Protein AF-A0A6P0LHB3-F1 (afdb_monomer_lite)

pLDDT: mean 87.43, std 9.59, range [42.22, 94.69]

Structure (mmCIF, N/CA/C/O backbone):
data_AF-A0A6P0LHB3-F1
#
_entry.id   AF-A0A6P0LHB3-F1
#
loop_
_atom_site.group_PDB
_atom_site.id
_atom_site.type_symbol
_atom_site.label_atom_id
_atom_site.label_alt_id
_atom_site.label_comp_id
_atom_site.label_asym_id
_atom_site.label_entity_id
_atom_site.label_seq_id
_atom_site.pdbx_PDB_ins_code
_atom_site.Cartn_x
_atom_site.Cartn_y
_atom_site.Cartn_z
_atom_site.occupancy
_atom_site.B_iso_or_equiv
_atom_site.auth_seq_id
_atom_site.auth_comp_id
_atom_site.auth_asym_id
_atom_site.auth_atom_id
_atom_site.pdbx_PDB_model_num
ATOM 1 N N . MET A 1 1 ? -15.561 17.359 -3.845 1.00 42.22 1 MET A N 1
ATOM 2 C CA . MET A 1 1 ? -14.558 16.311 -3.559 1.00 42.22 1 MET A CA 1
ATOM 3 C C . MET A 1 1 ? -14.983 15.648 -2.260 1.00 42.22 1 MET A C 1
ATOM 5 O O . MET A 1 1 ? -14.950 16.313 -1.234 1.00 42.22 1 MET A O 1
ATOM 9 N N . ASN A 1 2 ? -15.497 14.417 -2.303 1.00 52.94 2 ASN A N 1
ATOM 10 C CA . ASN A 1 2 ? -15.869 13.713 -1.074 1.00 52.94 2 ASN A CA 1
ATOM 11 C C . ASN A 1 2 ? -14.581 13.266 -0.383 1.00 52.94 2 ASN A C 1
ATOM 13 O O . ASN A 1 2 ? -13.861 12.411 -0.891 1.00 52.94 2 ASN A O 1
ATOM 17 N N . THR A 1 3 ? -14.252 13.912 0.729 1.00 80.50 3 THR A N 1
ATOM 18 C CA . THR A 1 3 ? -13.079 13.578 1.535 1.00 80.50 3 THR A CA 1
ATOM 19 C C . THR A 1 3 ? -13.304 12.224 2.208 1.00 80.50 3 THR A C 1
ATOM 21 O O . THR A 1 3 ? -14.345 12.014 2.828 1.00 80.50 3 THR A O 1
ATOM 24 N N . TYR A 1 4 ? -12.344 11.302 2.091 1.00 91.31 4 TYR A N 1
ATOM 25 C CA . TYR A 1 4 ? -12.402 10.019 2.796 1.00 91.31 4 TYR A CA 1
ATOM 26 C C . TYR A 1 4 ? -12.408 10.229 4.320 1.00 91.31 4 TYR A C 1
ATOM 28 O O . TYR A 1 4 ? -11.757 11.162 4.807 1.00 91.31 4 TYR A O 1
ATOM 36 N N . PRO A 1 5 ? -13.103 9.374 5.093 1.00 94.00 5 PRO A N 1
ATOM 37 C CA . PRO A 1 5 ? -13.067 9.452 6.547 1.00 94.00 5 PRO A CA 1
ATOM 38 C C . PRO A 1 5 ? -11.639 9.258 7.065 1.00 94.00 5 PRO A C 1
ATOM 40 O O . PRO A 1 5 ? -10.849 8.521 6.477 1.00 94.00 5 PRO A O 1
ATOM 43 N N . SER A 1 6 ? -11.312 9.920 8.174 1.00 93.75 6 SER A N 1
ATOM 44 C CA . SER A 1 6 ? -9.989 9.863 8.799 1.00 93.75 6 SER A CA 1
ATOM 45 C C . SER A 1 6 ? -10.058 9.162 10.147 1.00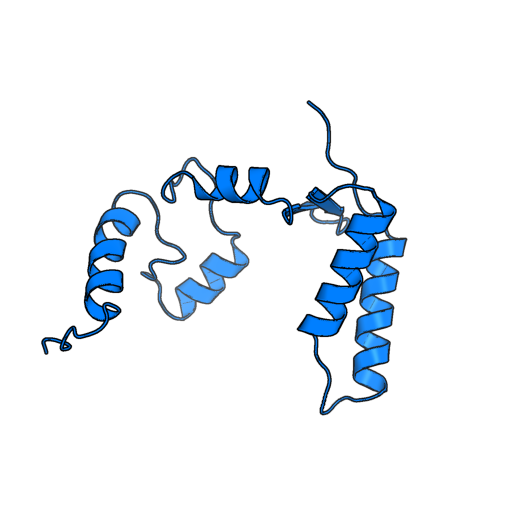 93.75 6 SER A C 1
ATOM 47 O O . SER A 1 6 ? -10.928 9.479 10.962 1.00 93.75 6 SER A O 1
ATOM 49 N N . THR A 1 7 ? -9.092 8.281 10.410 1.00 92.94 7 THR A N 1
ATOM 50 C CA . THR A 1 7 ? -8.883 7.710 11.741 1.00 92.94 7 THR A CA 1
ATOM 51 C C . THR A 1 7 ? -8.560 8.807 12.744 1.00 92.94 7 THR A C 1
ATOM 53 O O . THR A 1 7 ? -8.003 9.859 12.399 1.00 92.94 7 THR A O 1
ATOM 56 N N . ASN A 1 8 ? -8.891 8.546 14.000 1.00 91.06 8 ASN A N 1
ATOM 57 C CA . ASN A 1 8 ? -8.512 9.372 15.136 1.00 91.06 8 ASN A CA 1
ATOM 58 C C . ASN A 1 8 ? -7.413 8.683 15.971 1.00 91.06 8 ASN A C 1
ATOM 60 O O . ASN A 1 8 ? -6.960 7.577 15.673 1.00 91.06 8 ASN A O 1
ATOM 64 N N . VAL A 1 9 ? -6.973 9.356 17.035 1.00 89.06 9 VAL A N 1
ATOM 65 C CA . VAL A 1 9 ? -5.914 8.857 17.927 1.00 89.06 9 VAL A CA 1
ATOM 66 C C . VAL A 1 9 ? -6.308 7.545 18.619 1.00 89.06 9 VAL A C 1
ATOM 68 O O . VAL A 1 9 ? -5.458 6.680 18.818 1.00 89.06 9 VAL A O 1
ATOM 71 N N . ILE A 1 10 ? -7.591 7.352 18.940 1.00 90.50 10 ILE A N 1
ATOM 72 C CA . ILE A 1 10 ? -8.085 6.140 19.610 1.00 90.50 10 ILE A CA 1
ATOM 73 C C . ILE A 1 10 ? -7.904 4.919 18.704 1.00 90.50 10 ILE A C 1
ATOM 75 O O . ILE A 1 10 ? -7.534 3.851 19.187 1.00 90.50 10 ILE A O 1
ATOM 79 N N . ASP A 1 11 ? -8.101 5.063 17.393 1.00 91.62 11 ASP A N 1
ATOM 80 C CA . ASP A 1 11 ? -7.906 3.963 16.443 1.00 91.62 11 ASP A CA 1
ATOM 81 C C . ASP A 1 11 ? -6.457 3.473 16.416 1.00 91.62 11 ASP A C 1
ATOM 83 O O . ASP A 1 11 ? -6.212 2.266 16.379 1.00 91.62 11 ASP A O 1
ATOM 87 N N . LEU A 1 12 ? -5.501 4.402 16.486 1.00 88.44 12 LEU A N 1
ATOM 88 C CA . LEU A 1 12 ? -4.074 4.087 16.534 1.00 88.44 12 LEU A CA 1
ATOM 89 C C . LEU A 1 12 ? -3.673 3.468 17.872 1.00 88.44 12 LEU A C 1
ATOM 91 O O . LEU A 1 12 ? -2.911 2.506 17.901 1.00 88.44 12 LEU A O 1
ATOM 95 N N . LEU A 1 13 ? -4.226 3.968 18.979 1.00 91.12 13 LEU A N 1
ATOM 96 C CA . LEU A 1 13 ? -4.018 3.368 20.297 1.00 91.12 13 LEU A CA 1
ATOM 97 C C . LEU A 1 13 ? -4.564 1.938 20.361 1.00 91.12 13 LEU A C 1
ATOM 99 O O . LEU A 1 13 ? -3.918 1.068 20.941 1.00 91.12 13 LEU A O 1
ATOM 103 N N . ARG A 1 14 ? -5.708 1.665 19.723 1.00 91.00 14 ARG A N 1
ATOM 104 C CA . ARG A 1 14 ? -6.255 0.304 19.602 1.00 91.00 14 ARG A CA 1
ATOM 105 C C . ARG A 1 14 ? -5.324 -0.608 18.814 1.00 91.00 14 ARG A C 1
ATOM 107 O O . ARG A 1 14 ? -5.107 -1.739 19.236 1.00 91.00 14 ARG A O 1
ATOM 114 N N . LEU A 1 15 ? -4.740 -0.119 17.718 1.00 91.38 15 LEU A N 1
ATOM 115 C CA . LEU A 1 15 ? -3.739 -0.882 16.974 1.00 91.38 15 LEU A CA 1
ATOM 116 C C . LEU A 1 15 ? -2.529 -1.215 17.855 1.00 91.38 15 LEU A C 1
ATOM 118 O O . LEU A 1 15 ? -2.173 -2.383 17.983 1.00 91.38 15 LEU A O 1
ATOM 122 N N . LEU A 1 16 ? -1.935 -0.212 18.506 1.00 91.00 16 LEU A N 1
ATOM 123 C CA . LEU A 1 16 ? -0.777 -0.405 19.386 1.00 91.00 16 LEU A CA 1
ATOM 124 C C . LEU A 1 16 ? -1.081 -1.375 20.534 1.00 91.00 16 LEU A C 1
ATOM 126 O O . LEU A 1 16 ? -0.275 -2.259 20.820 1.00 91.00 16 LEU A O 1
ATOM 130 N N . GLY A 1 17 ? -2.259 -1.257 21.150 1.00 92.56 17 GLY A N 1
ATOM 131 C CA . GLY A 1 17 ? -2.717 -2.171 22.194 1.00 92.56 17 GLY A CA 1
ATOM 132 C C . GLY A 1 17 ? -2.866 -3.609 21.696 1.00 92.56 17 GLY A C 1
ATOM 133 O O . GLY A 1 17 ? -2.400 -4.535 22.360 1.00 92.56 17 GLY A O 1
ATOM 134 N N . ASN A 1 18 ? -3.445 -3.808 20.509 1.00 91.06 18 ASN A N 1
ATOM 135 C CA . ASN A 1 18 ? -3.600 -5.135 19.908 1.00 91.06 18 ASN A CA 1
ATOM 136 C C . ASN A 1 18 ? -2.248 -5.760 19.536 1.00 91.06 18 ASN A C 1
ATOM 138 O O . ASN A 1 18 ? -2.046 -6.953 19.766 1.00 91.06 18 ASN A O 1
ATOM 142 N N . LEU A 1 19 ? -1.310 -4.962 19.016 1.00 92.25 19 LEU A N 1
ATOM 143 C CA . LEU A 1 19 ? 0.055 -5.403 18.721 1.00 92.25 19 LEU A CA 1
ATOM 144 C C . LEU A 1 19 ? 0.781 -5.835 20.001 1.00 92.25 19 LEU A C 1
ATOM 146 O O . LEU A 1 19 ? 1.293 -6.951 20.070 1.00 92.25 19 LEU A O 1
ATOM 150 N N . ALA A 1 20 ? 0.769 -4.988 21.034 1.00 91.38 20 ALA A N 1
ATOM 151 C CA . ALA A 1 20 ? 1.410 -5.281 22.313 1.00 91.38 20 ALA A CA 1
ATOM 152 C C . ALA A 1 20 ? 0.794 -6.516 22.986 1.00 91.38 20 ALA A C 1
ATOM 154 O O . ALA A 1 20 ? 1.516 -7.410 23.421 1.00 91.38 20 ALA A O 1
ATOM 155 N N . SER A 1 21 ? -0.538 -6.606 23.025 1.00 90.81 21 SER A N 1
ATOM 156 C CA . SER A 1 21 ? -1.246 -7.748 23.610 1.00 90.81 21 SER A CA 1
ATOM 157 C C . SER A 1 21 ? -0.956 -9.049 22.859 1.00 90.81 21 SER A C 1
ATOM 159 O O . SER A 1 21 ? -0.655 -10.064 23.489 1.00 90.81 21 SER A O 1
ATOM 161 N N . GLY A 1 22 ? -0.993 -9.021 21.522 1.00 87.12 22 GLY A N 1
ATOM 162 C CA . GLY A 1 22 ? -0.677 -10.179 20.689 1.00 87.12 22 GLY A CA 1
ATOM 163 C C . GLY A 1 22 ? 0.749 -10.674 20.916 1.00 87.12 22 GLY A C 1
ATOM 164 O O . GLY A 1 22 ? 0.960 -11.874 21.104 1.00 87.12 22 GLY A O 1
ATOM 165 N N . PHE A 1 23 ? 1.710 -9.751 20.968 1.00 88.75 23 PHE A N 1
ATOM 166 C CA . PHE A 1 23 ? 3.112 -10.077 21.203 1.00 88.75 23 PHE A CA 1
ATOM 167 C C . PHE A 1 23 ? 3.348 -10.633 22.611 1.00 88.75 23 PHE A C 1
ATOM 169 O O . PHE A 1 23 ? 3.987 -11.668 22.749 1.00 88.75 23 PHE A O 1
ATOM 176 N N . ILE A 1 24 ? 2.789 -10.009 23.654 1.00 92.00 24 ILE A N 1
ATOM 177 C CA . ILE A 1 24 ? 2.927 -10.479 25.045 1.00 92.00 24 ILE A CA 1
ATOM 178 C C . ILE A 1 24 ? 2.315 -11.874 25.217 1.00 92.00 24 ILE A C 1
ATOM 180 O O . ILE A 1 24 ? 2.887 -12.722 25.899 1.00 92.00 24 ILE A O 1
ATOM 184 N N . ARG A 1 25 ? 1.153 -12.129 24.604 1.00 89.19 25 ARG A N 1
ATOM 185 C CA . ARG A 1 25 ? 0.417 -13.387 24.779 1.00 89.19 25 ARG A CA 1
ATOM 186 C C . ARG A 1 25 ? 1.075 -14.567 24.069 1.00 89.19 25 ARG A C 1
ATOM 188 O O . ARG A 1 25 ? 1.008 -15.683 24.578 1.00 89.19 25 ARG A O 1
ATOM 195 N N . ASN A 1 26 ? 1.664 -14.348 22.896 1.00 87.88 26 ASN A N 1
ATOM 196 C CA . ASN A 1 26 ? 2.353 -15.399 22.156 1.00 87.88 26 ASN A CA 1
ATOM 197 C C . ASN A 1 26 ? 3.522 -14.833 21.335 1.00 87.88 26 ASN A C 1
ATOM 199 O O . ASN A 1 26 ? 3.399 -14.704 20.118 1.00 87.88 26 ASN A O 1
ATOM 203 N N . PRO A 1 27 ? 4.678 -14.547 21.960 1.00 86.19 27 PRO A N 1
ATOM 204 C CA . PRO A 1 27 ? 5.793 -13.905 21.266 1.00 86.19 27 PRO A CA 1
ATOM 205 C C . PRO A 1 27 ? 6.317 -14.729 20.083 1.00 86.19 27 PRO A C 1
ATOM 207 O O . PRO A 1 27 ? 6.691 -14.181 19.053 1.00 86.19 27 PRO A O 1
ATOM 210 N N . ARG A 1 28 ? 6.334 -16.063 20.224 1.00 85.75 28 ARG A N 1
ATOM 211 C CA . ARG A 1 28 ? 6.889 -16.991 19.222 1.00 85.75 28 ARG A CA 1
ATOM 212 C C . ARG A 1 28 ? 5.941 -17.294 18.062 1.00 85.75 28 ARG A C 1
ATOM 214 O O . ARG A 1 28 ? 6.397 -17.776 17.035 1.00 85.75 28 ARG A O 1
ATOM 221 N N . GLY A 1 29 ? 4.648 -17.037 18.228 1.00 86.62 29 GLY A N 1
ATOM 222 C CA . GLY A 1 29 ? 3.638 -17.181 17.177 1.00 86.62 29 GLY A CA 1
ATOM 223 C C . GLY A 1 29 ? 2.882 -15.881 16.943 1.00 86.62 29 GLY A C 1
ATOM 224 O O . GLY A 1 29 ? 1.690 -15.914 16.639 1.00 86.62 29 GLY A O 1
ATOM 225 N N . PHE A 1 30 ? 3.548 -14.747 17.171 1.00 89.94 30 PHE A N 1
ATOM 226 C CA . PHE A 1 30 ? 2.979 -13.441 16.906 1.00 89.94 30 PHE A CA 1
ATOM 227 C C . PHE A 1 30 ? 2.821 -13.264 15.398 1.00 89.94 30 PHE A C 1
ATOM 229 O O . PHE A 1 30 ? 3.792 -13.331 14.647 1.00 89.94 30 PHE A O 1
ATOM 236 N N . ASP A 1 31 ? 1.584 -13.026 14.983 1.00 90.62 31 ASP A N 1
ATOM 237 C CA . ASP A 1 31 ? 1.221 -12.818 13.591 1.00 90.62 31 ASP A CA 1
ATOM 238 C C . ASP A 1 31 ? 0.794 -11.360 13.404 1.00 90.62 31 ASP A C 1
ATOM 240 O O . ASP A 1 31 ? -0.322 -10.954 13.748 1.00 90.62 31 ASP A O 1
ATOM 244 N N . LEU A 1 32 ? 1.734 -10.562 12.898 1.00 89.50 32 LEU A N 1
ATOM 245 C CA . LEU A 1 32 ? 1.530 -9.144 12.632 1.00 89.50 32 LEU A CA 1
ATOM 246 C C . LEU A 1 32 ? 0.441 -8.921 11.577 1.00 89.50 32 LEU A C 1
ATOM 248 O O . LEU A 1 32 ? -0.371 -8.006 11.720 1.00 89.50 32 LEU A O 1
ATOM 252 N N . GLU A 1 33 ? 0.421 -9.753 10.538 1.00 90.25 33 GLU A N 1
ATOM 253 C CA . GLU A 1 33 ? -0.513 -9.636 9.422 1.00 90.25 33 GLU A CA 1
ATOM 254 C C . GLU A 1 33 ? -1.942 -9.858 9.904 1.00 90.25 33 GLU A C 1
ATOM 256 O O . GLU A 1 33 ? -2.826 -9.050 9.624 1.00 90.25 33 GLU A O 1
ATOM 261 N N . LYS A 1 34 ? -2.157 -10.875 10.739 1.00 91.38 34 LYS A N 1
ATOM 262 C CA . LYS A 1 34 ? -3.463 -11.145 11.343 1.00 91.38 34 LYS A CA 1
ATOM 263 C C . LYS A 1 34 ? -3.960 -9.994 12.216 1.00 91.38 34 LYS A C 1
ATOM 265 O O . LYS A 1 34 ? -5.140 -9.649 12.155 1.00 91.38 34 LYS A O 1
ATOM 270 N N . VAL A 1 35 ? -3.088 -9.400 13.035 1.00 91.81 35 VAL A N 1
ATOM 271 C CA . VAL A 1 35 ? -3.462 -8.265 13.898 1.00 91.81 35 VAL A CA 1
ATOM 272 C C . VAL A 1 35 ? -3.792 -7.027 13.065 1.00 91.81 35 VAL A C 1
ATOM 274 O O . VAL A 1 35 ? -4.808 -6.375 13.316 1.00 91.81 35 VAL A O 1
ATOM 277 N N . LEU A 1 36 ? -2.966 -6.715 12.063 1.00 91.19 36 LEU A N 1
ATOM 278 C CA . LEU A 1 36 ? -3.191 -5.582 11.168 1.00 91.19 36 LEU A CA 1
ATOM 279 C C . LEU A 1 36 ? -4.449 -5.769 10.322 1.00 91.19 36 LEU A C 1
ATOM 281 O O . LEU A 1 36 ? -5.254 -4.846 10.249 1.00 91.19 36 LEU A O 1
ATOM 285 N N . GLY A 1 37 ? -4.649 -6.952 9.741 1.00 92.06 37 GLY A N 1
ATOM 286 C CA . GLY A 1 37 ? -5.826 -7.282 8.940 1.00 92.06 37 GLY A CA 1
ATOM 287 C C . GLY A 1 37 ? -7.116 -7.129 9.740 1.00 92.06 37 GLY A C 1
ATOM 288 O O . GLY A 1 37 ? -8.016 -6.404 9.325 1.00 92.06 37 GLY A O 1
ATOM 289 N N . ALA A 1 38 ? -7.167 -7.697 10.950 1.00 93.12 38 ALA A N 1
ATOM 290 C CA . ALA A 1 38 ? -8.328 -7.554 11.829 1.00 93.12 38 ALA A CA 1
ATOM 291 C C . ALA A 1 38 ? -8.603 -6.091 12.221 1.00 93.12 38 ALA A C 1
ATOM 293 O O . ALA A 1 38 ? -9.758 -5.672 12.298 1.00 93.12 38 ALA A O 1
ATOM 294 N N . TRP A 1 39 ? -7.552 -5.300 12.461 1.00 94.19 39 TRP A N 1
ATOM 295 C CA . TRP A 1 39 ? -7.695 -3.876 12.764 1.00 94.19 39 TRP A CA 1
ATOM 296 C C . TRP A 1 39 ? -8.179 -3.067 11.551 1.00 94.19 39 TRP A C 1
ATOM 298 O O . TRP A 1 39 ? -9.063 -2.224 11.703 1.00 94.19 39 TRP A O 1
ATOM 308 N N . ILE A 1 40 ? -7.650 -3.336 10.354 1.00 92.88 40 ILE A N 1
ATOM 309 C CA . ILE A 1 40 ? -8.086 -2.711 9.097 1.00 92.88 40 ILE A CA 1
ATOM 310 C C . ILE A 1 40 ? -9.569 -3.002 8.847 1.00 92.88 40 ILE A C 1
ATOM 312 O O . ILE A 1 40 ? -10.336 -2.070 8.594 1.00 92.88 40 ILE A O 1
ATOM 316 N N . ASP A 1 41 ? -9.984 -4.262 8.983 1.00 93.06 41 ASP A N 1
ATOM 317 C CA . ASP A 1 41 ? -11.377 -4.676 8.807 1.00 93.06 41 ASP A CA 1
ATOM 318 C C . ASP A 1 41 ? -12.316 -3.941 9.770 1.00 93.06 41 ASP A C 1
ATOM 320 O O . ASP A 1 41 ? -13.397 -3.496 9.377 1.00 93.06 41 ASP A O 1
ATOM 324 N N . ASP A 1 42 ? -11.914 -3.788 11.033 1.00 93.75 42 ASP A N 1
ATOM 325 C CA . ASP A 1 42 ? -12.683 -3.048 12.034 1.00 93.75 42 ASP A CA 1
ATOM 326 C C . ASP A 1 42 ? -12.763 -1.548 11.704 1.00 93.75 42 ASP A C 1
ATOM 328 O O . ASP A 1 42 ? -13.837 -0.949 11.763 1.00 93.75 42 ASP A O 1
ATOM 332 N N . VAL A 1 43 ? -11.655 -0.930 11.282 1.00 93.38 43 VAL A N 1
ATOM 333 C CA . VAL A 1 43 ? -11.627 0.476 10.842 1.00 93.38 43 VAL A CA 1
ATOM 334 C C . VAL A 1 43 ? -12.576 0.698 9.662 1.00 93.38 43 VAL A C 1
ATOM 336 O O . VAL A 1 43 ? -13.414 1.599 9.724 1.00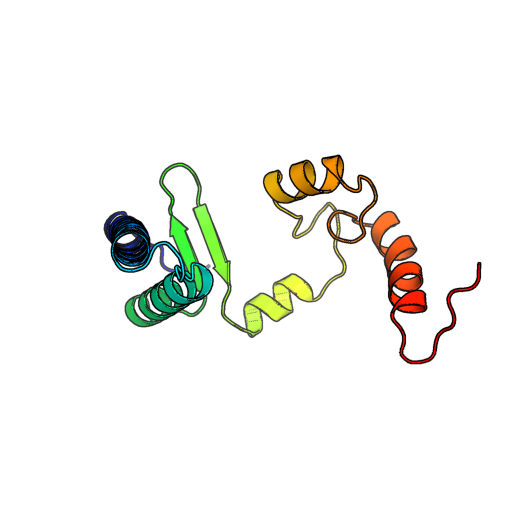 93.38 43 VAL A O 1
ATOM 339 N N . ILE A 1 44 ? -12.504 -0.137 8.625 1.00 92.62 44 ILE A N 1
ATOM 340 C CA . ILE A 1 44 ? -13.375 -0.052 7.443 1.00 92.62 44 ILE A CA 1
ATOM 341 C C . ILE A 1 44 ? -14.849 -0.161 7.844 1.00 92.62 44 ILE A C 1
ATOM 343 O O . ILE A 1 44 ? -15.674 0.635 7.387 1.00 92.62 44 ILE A O 1
ATOM 347 N N . LYS A 1 45 ? -15.184 -1.104 8.737 1.00 93.50 45 LYS A N 1
ATOM 348 C CA . LYS A 1 45 ? -16.552 -1.292 9.243 1.00 93.50 45 LYS A CA 1
ATOM 349 C C . LYS A 1 45 ? -17.053 -0.076 10.017 1.00 93.50 45 LYS A C 1
ATOM 351 O O . LYS A 1 45 ? -18.149 0.399 9.737 1.00 93.50 45 LYS A O 1
ATOM 356 N N . ARG A 1 46 ? -16.261 0.460 10.953 1.00 92.75 46 ARG A N 1
ATOM 357 C CA . ARG A 1 46 ? -16.658 1.611 11.788 1.00 92.75 46 ARG A CA 1
ATOM 358 C C . ARG A 1 46 ? -16.890 2.882 10.980 1.00 92.75 46 ARG A C 1
ATOM 360 O O . ARG A 1 46 ? -17.799 3.641 11.295 1.00 92.75 46 ARG A O 1
ATOM 367 N N . TYR A 1 47 ? -16.071 3.112 9.959 1.00 93.75 47 TYR A N 1
ATOM 368 C CA . TYR A 1 47 ? -16.172 4.301 9.115 1.00 93.75 47 TYR A CA 1
ATOM 369 C C . TYR A 1 47 ? -17.094 4.121 7.904 1.00 93.75 47 TYR A C 1
ATOM 371 O O . TYR A 1 47 ? -17.302 5.081 7.163 1.00 93.75 47 TYR A O 1
ATOM 379 N N . GLY A 1 48 ? -17.633 2.916 7.680 1.00 92.94 48 GLY A N 1
ATOM 380 C CA . GLY A 1 48 ? -18.514 2.621 6.547 1.00 92.94 48 GLY A CA 1
ATOM 381 C C . GLY A 1 48 ? -17.864 2.876 5.183 1.00 92.94 48 GLY A C 1
ATOM 382 O O . GLY A 1 48 ? -18.564 3.149 4.212 1.00 92.94 48 GLY A O 1
ATOM 383 N N . SER A 1 49 ? -16.530 2.830 5.102 1.00 93.12 49 SER A N 1
ATOM 384 C CA . SER A 1 49 ? -15.766 3.183 3.905 1.00 93.12 49 SER A CA 1
ATOM 385 C C . SER A 1 49 ? -14.616 2.213 3.691 1.00 93.12 49 SER A C 1
ATOM 387 O O . SER A 1 49 ? -13.823 1.970 4.597 1.00 93.12 49 SER A O 1
ATOM 389 N N . LYS A 1 50 ? -14.476 1.722 2.456 1.00 92.06 50 LYS A N 1
ATOM 390 C CA . LYS A 1 50 ? -13.334 0.892 2.036 1.00 92.06 50 LYS A CA 1
ATOM 391 C C . LYS A 1 50 ? -12.032 1.696 1.934 1.00 92.06 50 LYS A C 1
ATOM 393 O O . LYS A 1 50 ? -10.949 1.122 1.920 1.00 92.06 50 LYS A O 1
ATOM 398 N N . ASN A 1 51 ? -12.115 3.018 1.851 1.00 94.31 51 ASN A N 1
ATOM 399 C CA . ASN A 1 51 ? -10.944 3.882 1.754 1.00 94.31 51 ASN A CA 1
ATOM 400 C C . ASN A 1 51 ? -10.943 4.836 2.946 1.00 94.31 51 ASN A C 1
ATOM 402 O O . ASN A 1 51 ? -11.916 5.565 3.164 1.00 94.31 51 ASN A O 1
ATOM 406 N N . VAL A 1 52 ? -9.877 4.803 3.740 1.00 94.69 52 VAL A N 1
ATOM 407 C CA . VAL A 1 52 ? -9.793 5.522 5.018 1.00 94.69 52 VAL A CA 1
ATOM 408 C C . VAL A 1 52 ? -8.439 6.208 5.123 1.00 94.69 52 VAL A C 1
ATOM 410 O O . VAL A 1 52 ? -7.402 5.615 4.842 1.00 94.69 52 VAL A O 1
ATOM 413 N N . ILE A 1 53 ? -8.425 7.467 5.546 1.00 94.69 53 ILE A N 1
ATOM 414 C CA . ILE A 1 53 ? -7.190 8.187 5.851 1.00 94.69 53 ILE A CA 1
ATOM 415 C C . ILE A 1 53 ? -6.694 7.733 7.225 1.00 94.69 53 ILE A C 1
ATOM 417 O O . ILE A 1 53 ? -7.306 8.026 8.247 1.00 94.69 53 ILE A O 1
ATOM 421 N N . LEU A 1 54 ? -5.556 7.050 7.258 1.00 91.44 54 LEU A N 1
ATOM 422 C CA . LEU A 1 54 ? -4.803 6.768 8.471 1.00 91.44 54 LEU A CA 1
ATOM 423 C C . LEU A 1 54 ? -4.021 8.021 8.866 1.00 91.44 54 LEU A C 1
ATOM 425 O O . LEU A 1 54 ? -3.068 8.424 8.193 1.00 91.44 54 LEU A O 1
ATOM 429 N N . ASN A 1 55 ? -4.450 8.668 9.943 1.00 91.38 55 ASN A N 1
ATOM 430 C CA . ASN A 1 55 ? -3.844 9.899 10.434 1.00 91.38 55 ASN A CA 1
ATOM 431 C C . ASN A 1 55 ? -2.881 9.619 11.591 1.00 91.38 55 ASN A C 1
ATOM 433 O O . ASN A 1 55 ? -3.288 9.623 12.749 1.00 91.38 55 ASN A O 1
ATOM 437 N N . PHE A 1 56 ? -1.596 9.449 11.281 1.00 83.56 56 PHE A N 1
ATOM 438 C CA . PHE A 1 56 ? -0.514 9.216 12.245 1.00 83.56 56 PHE A CA 1
ATOM 439 C C . PHE A 1 56 ? -0.015 10.493 12.942 1.00 83.56 56 PHE A C 1
ATOM 441 O O . PHE A 1 56 ? 1.121 10.520 13.408 1.00 83.56 56 PHE A O 1
ATOM 448 N N . LEU A 1 57 ? -0.830 11.556 12.996 1.00 80.75 57 LEU A N 1
ATOM 449 C CA . LEU A 1 57 ? -0.519 12.909 13.495 1.00 80.75 57 LEU A CA 1
ATOM 450 C C . LEU A 1 57 ? 0.556 13.649 12.682 1.00 80.75 57 LEU A C 1
ATOM 452 O O . LEU A 1 57 ? 0.315 14.753 12.205 1.00 80.75 57 LEU A O 1
ATOM 456 N N . LEU A 1 58 ? 1.718 13.029 12.482 1.00 83.88 58 LEU A N 1
ATOM 457 C CA . LEU A 1 58 ? 2.851 13.552 11.714 1.00 83.88 58 LEU A CA 1
ATOM 458 C C . LEU A 1 58 ? 2.708 13.306 10.207 1.00 83.88 58 LEU A C 1
ATOM 460 O O . LEU A 1 58 ? 3.335 13.982 9.397 1.00 83.88 58 LEU A O 1
ATOM 464 N N . LYS A 1 59 ? 1.899 12.313 9.822 1.00 85.38 59 LYS A N 1
ATOM 465 C CA . LYS A 1 59 ? 1.692 11.915 8.429 1.00 85.38 59 LYS A CA 1
ATOM 466 C C . LYS A 1 59 ? 0.285 11.372 8.231 1.00 85.38 59 LYS A C 1
ATOM 468 O O . LYS A 1 59 ? -0.236 10.650 9.078 1.00 85.38 59 LYS A O 1
ATOM 473 N N . LYS A 1 60 ? -0.304 11.677 7.077 1.00 89.44 60 LYS A N 1
ATOM 474 C CA . LYS A 1 60 ? -1.555 11.069 6.619 1.00 89.44 60 LYS A CA 1
ATOM 475 C C . LYS A 1 60 ? -1.248 10.067 5.515 1.00 89.44 60 LYS A C 1
ATOM 477 O O . LYS A 1 60 ? -0.480 10.371 4.605 1.00 89.44 60 LYS A O 1
ATOM 482 N N . VAL A 1 61 ? -1.831 8.881 5.611 1.00 90.38 61 VAL A N 1
ATOM 483 C CA . VAL A 1 61 ? -1.711 7.816 4.610 1.00 90.38 61 VAL A CA 1
ATOM 484 C C . VAL A 1 61 ? -3.114 7.387 4.222 1.00 90.38 61 VAL A C 1
ATOM 486 O O . VAL A 1 61 ? -3.924 7.108 5.096 1.00 90.38 61 VAL A O 1
ATOM 489 N N . LEU A 1 62 ? -3.424 7.337 2.929 1.00 93.00 62 LEU A N 1
ATOM 490 C CA . LEU A 1 62 ? -4.694 6.776 2.482 1.00 93.00 62 LEU A CA 1
ATOM 491 C C . LEU A 1 62 ? -4.571 5.251 2.433 1.00 93.00 62 LEU A C 1
ATOM 493 O O . LEU A 1 62 ? -3.816 4.717 1.625 1.00 93.00 62 LEU A O 1
ATOM 497 N N . LEU A 1 63 ? -5.315 4.559 3.292 1.00 93.06 63 LEU A N 1
ATOM 498 C CA . LEU A 1 63 ? -5.523 3.124 3.182 1.00 93.06 63 LEU A CA 1
ATOM 499 C C . LEU A 1 63 ? -6.571 2.875 2.099 1.00 93.06 63 LEU A C 1
ATOM 501 O O . LEU A 1 63 ? -7.735 3.245 2.262 1.00 93.06 63 LEU A O 1
ATOM 505 N N . VAL A 1 64 ? -6.143 2.251 1.006 1.00 93.50 64 VAL A N 1
ATOM 506 C CA . VAL A 1 64 ? -7.000 1.876 -0.119 1.00 93.50 64 VAL A CA 1
ATOM 507 C C . VAL A 1 64 ? -7.278 0.381 -0.034 1.00 93.50 64 VAL A C 1
ATOM 509 O O . VAL A 1 64 ? -6.383 -0.422 -0.272 1.00 93.50 64 VAL A O 1
ATOM 512 N N . SER A 1 65 ? -8.509 0.006 0.320 1.00 91.44 65 SER A N 1
ATOM 513 C CA . SER A 1 65 ? -8.962 -1.398 0.278 1.00 91.44 65 SER A CA 1
ATOM 514 C C . SER A 1 65 ? -10.096 -1.629 -0.727 1.00 91.44 65 SER A C 1
ATOM 516 O O . SER A 1 65 ? -10.482 -2.765 -1.002 1.00 91.44 65 SER A O 1
ATOM 518 N N . GLY A 1 66 ? -10.658 -0.553 -1.289 1.00 91.38 66 GLY A N 1
ATOM 519 C CA . GLY A 1 66 ? -11.694 -0.641 -2.310 1.00 91.38 66 GLY A CA 1
ATOM 520 C C . GLY A 1 66 ? -11.114 -0.983 -3.678 1.00 91.38 66 GLY A C 1
ATOM 521 O O . GLY A 1 66 ? -10.176 -0.325 -4.121 1.00 91.38 66 GLY A O 1
ATOM 522 N N . ARG A 1 67 ? -11.725 -1.960 -4.363 1.00 92.38 67 ARG A N 1
ATOM 523 C CA . ARG A 1 67 ? -11.335 -2.382 -5.717 1.00 92.38 67 ARG A CA 1
ATOM 524 C C . ARG A 1 67 ? -11.275 -1.208 -6.694 1.00 92.38 67 ARG A C 1
ATOM 526 O O . ARG A 1 67 ? -10.230 -0.995 -7.276 1.00 92.38 67 ARG A O 1
ATOM 533 N N . ASP A 1 68 ? -12.328 -0.403 -6.793 1.00 93.31 68 ASP A N 1
ATOM 534 C CA . ASP A 1 68 ? -12.409 0.656 -7.810 1.00 93.31 68 ASP A CA 1
ATOM 535 C C . ASP A 1 68 ? -11.256 1.669 -7.716 1.00 93.31 68 ASP A C 1
ATOM 537 O O . ASP A 1 68 ? -10.665 2.050 -8.722 1.00 93.31 68 ASP A O 1
ATOM 541 N N . LEU A 1 69 ? -10.898 2.085 -6.493 1.00 92.19 69 LEU A N 1
ATOM 542 C CA . LEU A 1 69 ? -9.782 3.010 -6.290 1.00 92.19 69 LEU A CA 1
ATOM 543 C C . LEU A 1 69 ? -8.428 2.313 -6.458 1.00 92.19 69 LEU A C 1
ATOM 545 O O . LEU A 1 69 ? -7.494 2.927 -6.961 1.00 92.19 69 LEU A O 1
ATOM 549 N N . SER A 1 70 ? -8.322 1.049 -6.047 1.00 93.19 70 SER A N 1
ATOM 550 C CA . SER A 1 70 ? -7.130 0.234 -6.287 1.00 93.19 70 SER A CA 1
ATOM 551 C C . SER A 1 70 ? -6.859 0.097 -7.784 1.00 93.19 70 SER A C 1
ATOM 553 O O . SER A 1 70 ? -5.754 0.385 -8.230 1.00 93.19 70 SER A O 1
ATOM 555 N N . ASP A 1 71 ? -7.873 -0.282 -8.557 1.00 94.12 71 ASP A N 1
ATOM 556 C CA . ASP A 1 71 ? -7.792 -0.442 -10.006 1.00 94.12 71 ASP A CA 1
ATOM 557 C C . ASP A 1 71 ? -7.445 0.890 -10.667 1.00 94.12 71 ASP A C 1
ATOM 559 O O . ASP A 1 71 ? -6.575 0.920 -11.523 1.00 94.12 71 ASP A O 1
ATOM 563 N N . HIS A 1 72 ? -8.038 2.001 -10.216 1.00 91.50 72 HIS A N 1
ATOM 564 C CA . HIS A 1 72 ? -7.696 3.331 -10.718 1.00 91.50 72 HIS A CA 1
ATOM 565 C C . HIS A 1 72 ? -6.234 3.722 -10.444 1.00 91.50 72 HIS A C 1
ATOM 567 O O . HIS A 1 72 ? -5.558 4.224 -11.335 1.00 91.50 72 HIS A O 1
ATOM 573 N N . ILE A 1 73 ? -5.724 3.477 -9.230 1.00 90.06 73 ILE A N 1
ATOM 574 C CA . ILE A 1 73 ? -4.323 3.770 -8.873 1.00 90.06 73 ILE A CA 1
ATOM 575 C C . ILE A 1 73 ? -3.352 2.919 -9.698 1.00 90.06 73 ILE A C 1
ATOM 577 O O . ILE A 1 73 ? -2.273 3.389 -10.051 1.00 90.06 73 ILE A O 1
ATOM 581 N N . LEU A 1 74 ? -3.724 1.669 -9.980 1.00 90.00 74 LEU A N 1
ATOM 582 C CA . LEU A 1 74 ? -2.894 0.689 -10.683 1.00 90.00 74 LEU A CA 1
ATOM 583 C C . LEU A 1 74 ? -3.142 0.651 -12.198 1.00 90.00 74 LEU A C 1
ATOM 585 O O . LEU A 1 74 ? -2.522 -0.160 -12.886 1.00 90.00 74 LEU A O 1
ATOM 589 N N . GLN A 1 75 ? -4.051 1.484 -12.709 1.00 90.12 75 GLN A N 1
ATOM 590 C CA . GLN A 1 75 ? -4.497 1.451 -14.100 1.00 90.12 75 GLN A CA 1
ATOM 591 C C . GLN A 1 75 ? -3.351 1.753 -15.066 1.00 90.12 75 GLN A C 1
ATOM 593 O O . GLN A 1 75 ? -3.202 1.078 -16.086 1.00 90.12 75 GLN A O 1
ATOM 598 N N . ASP A 1 76 ? -2.545 2.756 -14.726 1.00 88.25 76 ASP A N 1
ATOM 599 C CA . ASP A 1 76 ? -1.461 3.233 -15.569 1.00 88.25 76 ASP A CA 1
ATOM 600 C C . ASP A 1 76 ? -0.099 2.702 -15.094 1.00 88.25 76 ASP A C 1
ATOM 602 O O . ASP A 1 76 ? 0.128 2.515 -13.893 1.00 88.25 76 ASP A O 1
ATOM 606 N N . PRO A 1 77 ? 0.852 2.480 -16.021 1.00 87.88 77 PRO A N 1
ATOM 607 C CA . PRO A 1 77 ? 2.241 2.220 -15.672 1.00 87.88 77 PRO A CA 1
ATOM 608 C C . PRO A 1 77 ? 2.818 3.277 -14.713 1.00 87.88 77 PRO A C 1
ATOM 610 O O . PRO A 1 77 ? 2.509 4.463 -14.863 1.00 87.88 77 PRO A O 1
ATOM 613 N N . PRO A 1 78 ? 3.722 2.893 -13.789 1.00 88.94 78 PRO A N 1
ATOM 614 C CA . PRO A 1 78 ? 4.414 3.839 -12.921 1.00 88.94 78 PRO A CA 1
ATOM 615 C C . PRO A 1 78 ? 5.106 4.954 -13.714 1.00 88.94 78 PRO A C 1
ATOM 617 O O . PRO A 1 78 ? 5.973 4.710 -14.557 1.00 88.94 78 PRO A O 1
ATOM 620 N N . ASN A 1 79 ? 4.728 6.189 -13.401 1.00 89.00 79 ASN A N 1
ATOM 621 C CA . ASN A 1 79 ? 5.213 7.420 -14.017 1.00 89.00 79 ASN A CA 1
ATOM 622 C C . ASN A 1 79 ? 5.706 8.355 -12.909 1.00 89.00 79 ASN A C 1
ATOM 624 O O . ASN A 1 79 ? 5.055 8.471 -11.869 1.00 89.00 79 ASN A O 1
ATOM 628 N N . SER A 1 80 ? 6.824 9.046 -13.132 1.00 89.88 80 SER A N 1
ATOM 629 C CA . SER A 1 80 ? 7.381 10.010 -12.173 1.00 89.88 80 SER A CA 1
ATOM 630 C C . SER A 1 80 ? 6.450 11.185 -11.838 1.00 89.88 80 SER A C 1
ATOM 632 O O . SER A 1 80 ? 6.633 11.825 -10.805 1.00 89.88 80 SER A O 1
ATOM 634 N N . GLN A 1 81 ? 5.445 11.458 -12.674 1.00 88.62 81 GLN A N 1
ATOM 635 C CA . GLN A 1 81 ? 4.413 12.480 -12.445 1.00 88.62 81 GLN A CA 1
ATOM 636 C C . GLN A 1 81 ? 3.120 11.931 -11.809 1.00 88.62 81 GLN A C 1
ATOM 638 O O . GLN A 1 81 ? 2.181 12.692 -11.581 1.00 88.62 81 GLN A O 1
ATOM 643 N N . GLY A 1 82 ? 3.039 10.619 -11.567 1.00 87.12 82 GLY A N 1
ATOM 644 C CA . GLY A 1 82 ? 1.846 9.933 -11.066 1.00 87.12 82 GLY A CA 1
ATOM 645 C C . GLY A 1 82 ? 1.979 9.444 -9.622 1.00 87.12 82 GLY A C 1
ATOM 646 O O . GLY A 1 82 ? 2.624 10.067 -8.776 1.00 87.12 82 GLY A O 1
ATOM 647 N N . TYR A 1 83 ? 1.351 8.303 -9.331 1.00 86.56 83 TYR A N 1
ATOM 648 C CA . TYR A 1 83 ? 1.528 7.605 -8.060 1.00 86.56 83 TYR A CA 1
ATOM 649 C C . TYR A 1 83 ? 2.913 6.946 -8.009 1.00 86.56 83 TYR A C 1
ATOM 651 O O . TYR A 1 83 ? 3.167 5.969 -8.709 1.00 86.56 83 TYR A O 1
ATOM 659 N N . ILE A 1 84 ? 3.790 7.478 -7.159 1.00 88.50 84 ILE A N 1
ATOM 660 C CA . ILE A 1 84 ? 5.146 6.956 -6.934 1.00 88.50 84 ILE A CA 1
ATOM 661 C C . ILE A 1 84 ? 5.230 6.181 -5.616 1.00 88.50 84 ILE A C 1
ATOM 663 O O . ILE A 1 84 ? 4.413 6.379 -4.707 1.00 88.50 84 ILE A O 1
ATOM 667 N N . GLU A 1 85 ? 6.232 5.312 -5.464 1.00 87.00 85 GLU A N 1
ATOM 668 C CA . GLU A 1 85 ? 6.476 4.691 -4.167 1.00 87.00 85 GLU A CA 1
ATOM 669 C C . GLU A 1 85 ? 6.876 5.710 -3.093 1.00 87.00 85 GLU A C 1
ATOM 671 O O . GLU A 1 85 ? 7.498 6.740 -3.346 1.00 87.00 85 GLU A O 1
ATOM 676 N N . GLY A 1 86 ? 6.555 5.391 -1.838 1.00 85.75 86 GLY A N 1
ATOM 677 C CA . GLY A 1 86 ? 7.035 6.185 -0.714 1.00 85.75 86 GLY A CA 1
ATOM 678 C C . GLY A 1 86 ? 8.551 6.059 -0.529 1.00 85.75 86 GLY A C 1
ATOM 679 O O . GLY A 1 86 ? 9.099 4.964 -0.660 1.00 85.75 86 GLY A O 1
ATOM 680 N N . ASN A 1 87 ? 9.196 7.154 -0.108 1.00 86.25 87 ASN A N 1
ATOM 681 C CA . ASN A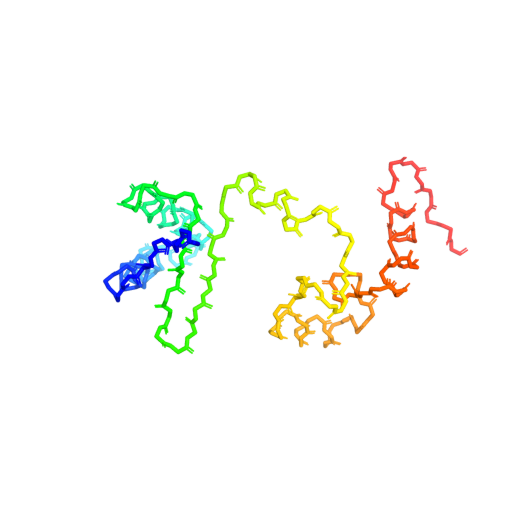 1 87 ? 10.648 7.236 0.123 1.00 86.25 87 ASN A CA 1
ATOM 682 C C . ASN A 1 87 ? 11.215 6.051 0.915 1.00 86.25 87 ASN A C 1
ATOM 684 O O . ASN A 1 87 ? 12.219 5.491 0.516 1.00 86.25 87 ASN A O 1
ATOM 688 N N . LEU A 1 88 ? 10.528 5.583 1.965 1.00 84.75 88 LEU A N 1
ATOM 689 C CA . LEU A 1 88 ? 10.989 4.431 2.750 1.00 84.75 88 LEU A CA 1
ATOM 690 C C . LEU A 1 88 ? 11.179 3.162 1.898 1.00 84.75 88 LEU A C 1
ATOM 692 O O . LEU A 1 88 ? 12.177 2.461 2.046 1.00 84.75 88 LEU A O 1
ATOM 696 N N . LYS A 1 89 ? 10.225 2.867 1.003 1.00 84.56 89 LYS A N 1
ATOM 697 C CA . LYS A 1 89 ? 10.327 1.728 0.082 1.00 84.56 89 LYS A CA 1
ATOM 698 C C . LYS A 1 89 ? 11.462 1.959 -0.909 1.00 84.56 89 LYS A C 1
ATOM 700 O O . LYS A 1 89 ? 12.242 1.041 -1.141 1.00 84.56 89 LYS A O 1
ATOM 705 N N . LYS A 1 90 ? 11.560 3.170 -1.462 1.00 87.88 90 LYS A N 1
ATOM 706 C CA . LYS A 1 90 ? 12.631 3.546 -2.386 1.00 87.88 90 LYS A CA 1
ATOM 707 C C . LYS A 1 90 ? 14.007 3.373 -1.754 1.00 87.88 90 LYS A C 1
ATOM 709 O O . LYS A 1 90 ? 14.840 2.696 -2.340 1.00 87.88 90 LYS A O 1
ATOM 714 N N . ASP A 1 91 ? 14.226 3.914 -0.564 1.00 87.62 91 ASP A N 1
ATOM 715 C CA . ASP A 1 91 ? 15.508 3.885 0.141 1.00 87.62 91 ASP A CA 1
ATOM 716 C C . ASP A 1 91 ? 15.896 2.450 0.513 1.00 87.62 91 ASP A C 1
ATOM 718 O O . ASP A 1 91 ? 17.002 2.002 0.208 1.00 87.62 91 ASP A O 1
ATOM 722 N N . GLY A 1 92 ? 14.957 1.692 1.093 1.00 88.19 92 GLY A N 1
ATOM 723 C CA . GLY A 1 92 ? 15.187 0.296 1.469 1.00 88.19 92 GLY A CA 1
ATOM 724 C C . GLY A 1 92 ? 15.489 -0.598 0.266 1.00 88.19 92 GLY A C 1
ATOM 725 O O . GLY A 1 92 ? 16.433 -1.385 0.295 1.00 88.19 92 GLY A O 1
ATOM 726 N N . MET A 1 93 ? 14.732 -0.448 -0.822 1.00 88.75 93 MET A N 1
ATOM 727 C CA . MET A 1 93 ? 14.994 -1.192 -2.054 1.00 88.75 93 MET A CA 1
ATOM 728 C C . MET A 1 93 ? 16.262 -0.717 -2.753 1.00 88.75 93 MET A C 1
ATOM 730 O O . MET A 1 93 ? 16.972 -1.550 -3.298 1.00 88.75 93 MET A O 1
ATOM 734 N N . SER A 1 94 ? 16.586 0.576 -2.720 1.00 87.75 94 SER A N 1
ATOM 735 C CA . SER A 1 94 ? 17.783 1.102 -3.386 1.00 87.75 94 SER A CA 1
ATOM 736 C C . SER A 1 94 ? 19.070 0.591 -2.752 1.00 87.75 94 SER A C 1
ATOM 738 O O . SER A 1 94 ? 20.055 0.387 -3.456 1.00 87.75 94 SER A O 1
ATOM 740 N N . PHE A 1 95 ? 19.048 0.331 -1.443 1.00 88.81 95 PHE A N 1
ATOM 741 C CA . PHE A 1 95 ? 20.151 -0.313 -0.736 1.00 88.81 95 PHE A CA 1
ATOM 742 C C . PHE A 1 95 ? 20.407 -1.751 -1.219 1.00 88.81 95 PHE A C 1
ATOM 744 O O . PHE A 1 95 ? 21.557 -2.168 -1.321 1.00 88.81 95 PHE A O 1
ATOM 751 N N . LEU A 1 96 ? 19.349 -2.506 -1.534 1.00 89.00 96 LEU A N 1
ATOM 752 C CA . LEU A 1 96 ? 19.449 -3.918 -1.932 1.00 89.00 96 LEU A CA 1
ATOM 753 C C . LEU A 1 96 ? 19.593 -4.107 -3.449 1.00 89.00 96 LEU A C 1
ATOM 755 O O . LEU A 1 96 ? 20.334 -4.969 -3.911 1.00 89.00 96 LEU A O 1
ATOM 759 N N . ALA A 1 97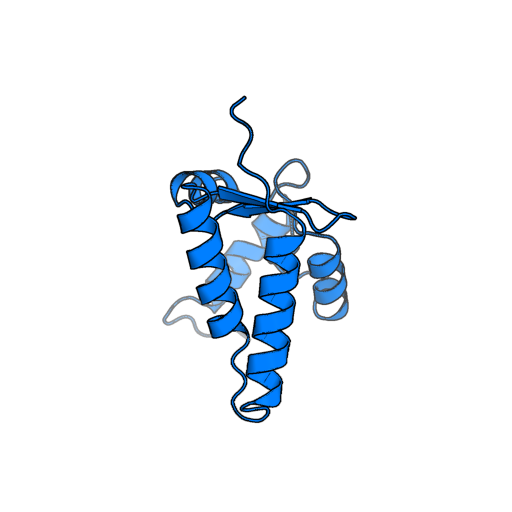 ? 18.845 -3.328 -4.224 1.00 87.81 97 ALA A N 1
ATOM 760 C CA . ALA A 1 97 ? 18.696 -3.437 -5.667 1.00 87.81 97 ALA A CA 1
ATOM 761 C C . ALA A 1 97 ? 18.312 -2.058 -6.255 1.00 87.81 97 ALA A C 1
ATOM 763 O O . ALA A 1 97 ? 17.132 -1.793 -6.505 1.00 87.81 97 ALA A O 1
ATOM 764 N N . PRO A 1 98 ? 19.294 -1.176 -6.527 1.00 84.31 98 PRO A N 1
ATOM 765 C CA . PRO A 1 98 ? 19.063 0.214 -6.949 1.00 84.31 98 PRO A CA 1
ATOM 766 C C . PRO A 1 98 ? 18.305 0.369 -8.271 1.00 84.31 98 PRO A C 1
ATOM 768 O O . PRO A 1 98 ? 17.742 1.423 -8.538 1.00 84.31 98 PRO A O 1
ATOM 771 N N . ASN A 1 99 ? 18.254 -0.688 -9.084 1.00 85.38 99 ASN A N 1
ATOM 772 C CA . ASN A 1 99 ? 17.549 -0.716 -10.364 1.00 85.38 99 ASN A CA 1
ATOM 773 C C . ASN A 1 99 ? 16.353 -1.682 -10.357 1.00 85.38 99 ASN A C 1
ATOM 775 O O . ASN A 1 99 ? 15.984 -2.203 -11.408 1.00 85.38 99 ASN A O 1
ATOM 779 N N . ALA A 1 100 ? 15.773 -1.979 -9.189 1.00 89.81 100 ALA A N 1
ATOM 780 C CA . ALA A 1 100 ? 14.630 -2.881 -9.100 1.00 89.81 100 ALA A CA 1
ATOM 781 C C . ALA A 1 100 ? 13.400 -2.316 -9.833 1.00 89.81 100 ALA A C 1
ATOM 783 O O . ALA A 1 100 ? 13.072 -1.131 -9.723 1.00 89.81 100 ALA A O 1
ATOM 784 N N . LEU A 1 101 ? 12.662 -3.193 -10.527 1.00 91.00 101 LEU A N 1
ATOM 785 C CA . LEU A 1 101 ? 11.427 -2.833 -11.237 1.00 91.00 101 LEU A CA 1
ATOM 786 C C . LEU A 1 101 ? 10.400 -2.161 -10.307 1.00 91.00 101 LEU A C 1
ATOM 788 O O . LEU A 1 101 ? 9.692 -1.248 -10.714 1.00 91.00 101 LEU A O 1
ATOM 792 N N . THR A 1 102 ? 10.360 -2.574 -9.038 1.00 90.00 102 THR A N 1
ATOM 793 C CA . THR A 1 102 ? 9.401 -2.115 -8.019 1.00 90.00 102 THR A CA 1
ATOM 794 C C . THR A 1 102 ? 9.594 -0.675 -7.534 1.00 90.00 102 THR A C 1
ATOM 796 O O . THR A 1 102 ? 8.777 -0.224 -6.727 1.00 90.00 102 THR A O 1
ATOM 799 N N . ILE A 1 103 ? 10.684 -0.018 -7.947 1.00 91.69 103 ILE A N 1
ATOM 800 C CA . ILE A 1 103 ? 11.021 1.394 -7.671 1.00 91.69 103 ILE A CA 1
ATOM 801 C C . ILE A 1 103 ? 11.399 2.156 -8.958 1.00 91.69 103 ILE A C 1
ATOM 803 O O . ILE A 1 103 ? 11.959 3.250 -8.918 1.00 91.69 103 ILE A O 1
ATOM 807 N N . SER A 1 104 ? 11.170 1.534 -10.118 1.00 91.62 104 SER A N 1
ATOM 808 C CA . SER A 1 104 ? 11.463 2.114 -11.427 1.00 91.62 104 SER A CA 1
ATOM 809 C C . SER A 1 104 ? 10.224 2.802 -11.991 1.00 91.62 104 SER A C 1
ATOM 811 O O . SER A 1 104 ? 9.108 2.323 -11.802 1.00 91.62 104 SER A O 1
ATOM 813 N N . HIS A 1 105 ? 10.440 3.873 -12.754 1.00 93.31 105 HIS A N 1
ATOM 814 C CA . HIS A 1 105 ? 9.388 4.662 -13.399 1.00 93.31 105 HIS A CA 1
ATOM 815 C C . HIS A 1 105 ? 9.725 4.904 -14.872 1.00 93.31 105 HIS A C 1
ATOM 817 O O . HIS A 1 105 ? 10.860 4.667 -15.305 1.00 93.31 105 HIS A O 1
ATOM 823 N N . ASP A 1 106 ? 8.752 5.400 -15.634 1.00 93.81 106 ASP A N 1
ATOM 824 C CA . ASP A 1 106 ? 8.940 5.909 -16.994 1.00 93.81 106 ASP A CA 1
ATOM 825 C C . ASP A 1 106 ? 9.643 4.876 -17.905 1.00 93.81 106 ASP A C 1
ATOM 827 O O . ASP A 1 106 ? 9.304 3.688 -17.917 1.00 93.81 106 ASP A O 1
ATOM 831 N N . GLN A 1 107 ? 10.658 5.306 -18.662 1.00 93.50 107 GLN A N 1
ATOM 832 C CA . GLN A 1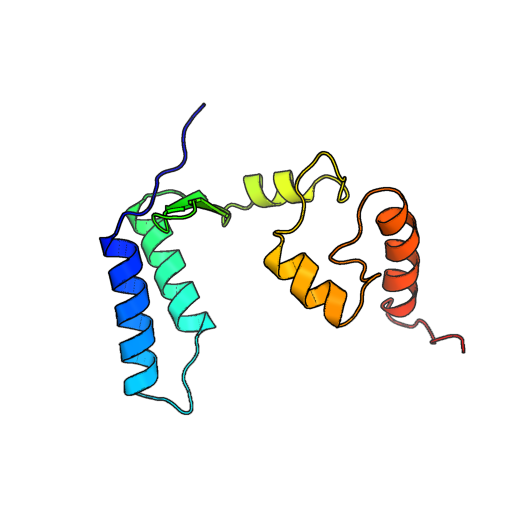 107 ? 11.420 4.449 -19.576 1.00 93.50 107 GLN A CA 1
ATOM 833 C C . GLN A 1 107 ? 12.119 3.282 -18.868 1.00 93.50 107 GLN A C 1
ATOM 835 O O . GLN A 1 107 ? 12.250 2.197 -19.439 1.00 93.50 107 GLN A O 1
ATOM 840 N N . GLN A 1 108 ? 12.569 3.472 -17.623 1.00 92.44 108 GLN A N 1
ATOM 841 C CA . GLN A 1 108 ? 13.253 2.414 -16.881 1.00 92.44 108 GLN A CA 1
ATOM 842 C C . GLN A 1 108 ? 12.293 1.265 -16.573 1.00 92.44 108 GLN A C 1
ATOM 844 O O . GLN A 1 108 ? 12.651 0.103 -16.771 1.00 92.44 108 GLN A O 1
ATOM 849 N N . TRP A 1 109 ? 11.068 1.581 -16.148 1.00 92.94 109 TRP A N 1
ATOM 850 C CA . TRP A 1 109 ? 10.040 0.573 -15.908 1.00 92.94 109 TRP A CA 1
ATOM 851 C C . TRP A 1 109 ? 9.636 -0.140 -17.201 1.00 92.94 109 TRP A C 1
ATOM 853 O O . TRP A 1 109 ? 9.599 -1.371 -17.233 1.00 92.94 109 TRP A O 1
ATOM 863 N N . GLN A 1 110 ? 9.427 0.613 -18.288 1.00 92.62 110 GLN A N 1
ATOM 864 C CA . GLN A 1 110 ? 9.087 0.058 -19.606 1.00 92.62 110 GLN A CA 1
ATOM 865 C C . GLN A 1 110 ? 10.146 -0.927 -20.114 1.00 92.62 110 GLN A C 1
ATOM 867 O O . GLN A 1 110 ? 9.804 -1.953 -20.695 1.00 92.62 110 GLN A O 1
ATOM 872 N N . ARG A 1 111 ? 11.429 -0.645 -19.862 1.00 92.19 111 ARG A N 1
ATOM 873 C CA . ARG A 1 111 ? 12.536 -1.537 -20.224 1.00 92.19 111 ARG A CA 1
ATOM 874 C C . ARG A 1 111 ? 12.609 -2.773 -19.329 1.00 92.19 111 ARG A C 1
ATOM 876 O O . ARG A 1 111 ? 12.865 -3.870 -19.815 1.00 92.19 111 ARG A O 1
ATOM 883 N N . LEU A 1 112 ? 12.449 -2.598 -18.018 1.00 91.38 112 LEU A N 1
ATOM 884 C CA . LEU A 1 112 ? 12.669 -3.672 -17.048 1.00 91.38 112 LEU A CA 1
ATOM 885 C C . LEU A 1 112 ? 11.504 -4.656 -16.973 1.00 91.38 112 LEU A C 1
ATOM 887 O O . LEU A 1 112 ? 11.740 -5.828 -16.682 1.00 91.38 112 LEU A O 1
ATOM 891 N N . ARG A 1 113 ? 10.266 -4.219 -17.222 1.00 91.44 113 ARG A N 1
ATOM 892 C CA . ARG A 1 113 ? 9.089 -5.082 -17.082 1.00 91.44 113 ARG A CA 1
ATOM 893 C C . ARG A 1 113 ? 9.135 -6.308 -18.007 1.00 91.44 113 ARG A C 1
ATOM 895 O O . ARG A 1 113 ? 9.093 -7.408 -17.460 1.00 91.44 113 ARG A O 1
ATOM 902 N N . PRO A 1 114 ? 9.316 -6.180 -19.338 1.00 90.38 114 PRO A N 1
ATOM 903 C CA . PRO A 1 114 ? 9.367 -7.343 -20.227 1.00 90.38 114 PRO A CA 1
ATOM 904 C C . PRO A 1 114 ? 10.515 -8.298 -19.890 1.00 90.38 114 PRO A C 1
ATOM 906 O O . PRO A 1 114 ? 10.355 -9.510 -19.977 1.00 90.38 114 PRO A O 1
ATOM 909 N N . TYR A 1 115 ? 11.662 -7.760 -19.463 1.00 86.69 115 TYR A N 1
ATOM 910 C CA . TYR A 1 115 ? 12.802 -8.568 -19.031 1.00 86.69 115 TYR A CA 1
ATOM 911 C C . TYR A 1 115 ? 12.471 -9.413 -17.791 1.00 86.69 115 TYR A C 1
ATOM 913 O O . TYR A 1 115 ? 12.720 -10.616 -17.780 1.00 86.69 115 TYR A O 1
ATOM 921 N N . ASN A 1 116 ? 11.875 -8.800 -16.761 1.00 87.44 116 ASN A N 1
ATOM 922 C CA . ASN A 1 116 ? 11.492 -9.512 -15.538 1.00 87.44 116 ASN A CA 1
ATOM 923 C C . ASN A 1 116 ? 10.361 -10.519 -15.801 1.00 87.44 116 ASN A C 1
ATOM 925 O O . ASN A 1 116 ? 10.398 -11.626 -15.278 1.00 87.44 116 ASN A O 1
ATOM 929 N N . GLU A 1 117 ? 9.372 -10.173 -16.625 1.00 88.50 117 GLU A N 1
ATOM 930 C CA . GLU A 1 117 ? 8.286 -11.095 -16.986 1.00 88.50 117 GLU A CA 1
ATOM 931 C C . GLU A 1 117 ? 8.788 -12.263 -17.852 1.00 88.50 117 GLU A C 1
ATOM 933 O O . GLU A 1 117 ? 8.333 -13.39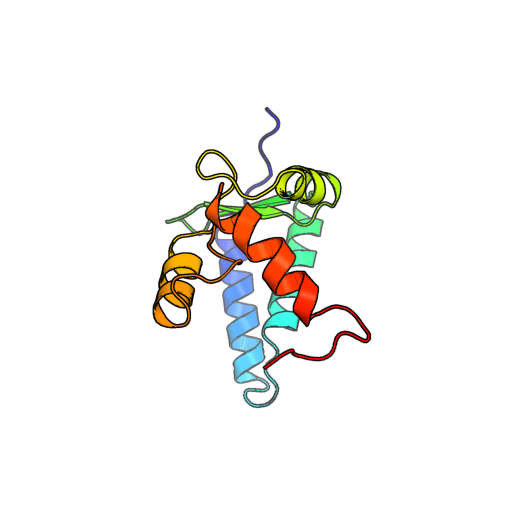3 -17.678 1.00 88.50 117 GLU A O 1
ATOM 938 N N . GLY A 1 118 ? 9.774 -12.030 -18.725 1.00 83.69 118 GLY A N 1
ATOM 939 C CA . GLY A 1 118 ? 10.349 -13.052 -19.603 1.00 83.69 118 GLY A CA 1
ATOM 940 C C . GLY A 1 118 ? 11.008 -14.217 -18.859 1.00 83.69 118 GLY A C 1
ATOM 941 O O . GLY A 1 118 ? 10.934 -15.352 -19.325 1.00 83.69 118 GLY A O 1
ATOM 942 N N . VAL A 1 119 ? 11.592 -13.962 -17.684 1.00 80.19 119 VAL A N 1
ATOM 943 C CA . VAL A 1 119 ? 12.202 -15.003 -16.833 1.00 80.19 119 VAL A CA 1
ATOM 944 C C . VAL A 1 119 ? 11.212 -15.646 -15.855 1.00 80.19 119 VAL A C 1
ATOM 946 O O . VAL A 1 119 ? 11.483 -16.721 -15.330 1.00 80.19 119 VAL A O 1
ATOM 949 N N . LEU A 1 120 ? 10.057 -15.015 -15.620 1.00 78.62 120 LEU A N 1
ATOM 950 C CA . LEU A 1 120 ? 9.002 -15.509 -14.724 1.00 78.62 120 LEU A CA 1
ATOM 951 C C . LEU A 1 120 ? 7.897 -16.290 -15.458 1.00 78.62 120 LEU A C 1
ATOM 953 O O . LEU A 1 120 ? 7.014 -16.859 -14.814 1.00 78.62 120 LEU A O 1
ATOM 957 N N . GLY A 1 121 ? 7.929 -16.329 -16.793 1.00 72.31 121 GLY A N 1
ATOM 958 C CA . GLY A 1 121 ? 6.989 -17.096 -17.605 1.00 72.31 121 GLY A CA 1
ATOM 959 C C . GLY A 1 121 ? 7.111 -18.605 -17.369 1.00 72.31 121 GLY A C 1
ATOM 960 O O . GLY A 1 121 ? 8.202 -19.175 -17.401 1.00 72.31 121 GLY A O 1
ATOM 961 N N . THR A 1 122 ? 5.979 -19.283 -17.166 1.00 64.25 122 THR A N 1
ATOM 962 C CA . THR A 1 122 ? 5.924 -20.751 -17.088 1.00 64.25 122 THR A CA 1
ATOM 963 C C . THR A 1 122 ? 6.542 -21.384 -18.336 1.00 64.25 122 THR A C 1
ATOM 965 O O . THR A 1 122 ? 6.037 -21.185 -19.438 1.00 64.25 122 THR A O 1
ATOM 968 N N . GLY A 1 123 ? 7.608 -22.171 -18.155 1.00 62.28 123 GLY A N 1
ATOM 969 C CA . GLY A 1 123 ? 8.297 -22.894 -19.232 1.00 62.28 123 GLY A CA 1
ATOM 970 C C . GLY A 1 123 ? 9.488 -22.165 -19.865 1.00 62.28 123 GLY A C 1
ATOM 971 O O . GLY A 1 123 ? 10.148 -22.743 -20.727 1.00 62.28 123 GLY A O 1
ATOM 972 N N . CYS A 1 124 ? 9.809 -20.940 -19.440 1.00 58.88 124 CYS A N 1
ATOM 973 C CA . CYS A 1 124 ? 10.999 -20.235 -19.911 1.00 58.88 124 CYS A CA 1
ATOM 974 C C . CYS A 1 124 ? 12.270 -20.800 -19.256 1.00 58.88 124 CYS A C 1
ATOM 976 O O . CYS A 1 124 ? 12.389 -20.838 -18.032 1.00 58.88 124 CYS A O 1
ATOM 978 N N . GLN A 1 125 ? 13.244 -21.227 -20.065 1.00 58.12 125 GLN A N 1
ATOM 979 C CA . GLN A 1 125 ? 14.592 -21.517 -19.572 1.00 58.12 125 GLN A CA 1
ATOM 980 C C . GLN A 1 125 ? 15.338 -20.201 -19.331 1.00 58.12 125 GLN A C 1
ATOM 982 O O . GLN A 1 125 ? 15.340 -19.328 -20.199 1.00 58.12 125 GLN A O 1
ATOM 987 N N . HIS A 1 126 ? 15.995 -20.063 -18.176 1.00 53.34 126 HIS A N 1
ATOM 988 C CA . HIS A 1 126 ? 16.991 -19.010 -17.977 1.00 53.34 126 HIS A CA 1
ATOM 989 C C . HIS A 1 126 ? 18.099 -19.195 -19.023 1.00 53.34 126 HIS A C 1
ATOM 991 O O . HIS A 1 126 ? 18.856 -20.163 -18.956 1.00 53.34 126 HIS A O 1
ATOM 997 N N . GLN A 1 127 ? 18.169 -18.301 -20.009 1.00 58.09 127 GLN A N 1
ATOM 998 C CA . GLN A 1 127 ? 19.306 -18.249 -20.921 1.00 58.09 127 GLN A CA 1
ATOM 999 C C . GLN A 1 127 ? 20.471 -17.591 -20.176 1.00 58.09 127 GLN A C 1
ATOM 1001 O O . GLN A 1 127 ? 20.393 -16.412 -19.831 1.00 58.09 127 GLN A O 1
ATOM 1006 N N . TYR A 1 128 ? 21.485 -18.401 -19.863 1.00 50.16 128 TYR A N 1
ATOM 1007 C CA . TYR A 1 128 ? 22.775 -17.969 -19.320 1.00 50.16 128 TYR A CA 1
ATOM 1008 C C . TYR A 1 128 ? 23.669 -17.395 -20.418 1.00 50.16 128 TYR A C 1
ATOM 1010 O O . TYR A 1 128 ? 23.637 -17.949 -21.542 1.00 50.16 128 TYR A O 1
#

Foldseek 3Di:
DPDAAEDDPVLVVQLVVLQVVQCVVCVPPRDNCVSVVVSLVVVCVVRVHQWYWYCPVVDTDIRHRDPVVVCVLVVDFAAPVHDADDPVVQVVCCVVPVLDLNRDHDPSVVVVVCVVVQVVDPPRDPDD

Sequence (128 aa):
MNTYPSTNVIDLLRLLGNLASGFIRNPRGFDLEKVLGAWIDDVIKRYGSKNVILNFLLKKVLLVSGRDLSDHILQDPPNSQGYIEGNLKKDGMSFLAPNALTISHDQQWQRLRPYNEGVLGTGCQHQY

Radius of gyration: 18.94 Å; chains: 1; bounding box: 41×39×46 Å

Secondary structure (DSSP, 8-state):
--PPPB--HHHHHHHHHHHHHHHHH-GGG--HHHHHHHHHHHHHHHHT-SEEEEE-SS-EEEEE--HHHHHHHHSSPP-TTS-PPPHHHHHHHHHH-TT-GGG--HHHHHHHHHHHHHHHSTT-----